Protein AF-A0AAD4H4W8-F1 (afdb_monomer_lite)

Organism: NCBI:txid604196

Structure (mmCIF, N/CA/C/O backbone):
data_AF-A0AAD4H4W8-F1
#
_entry.id   AF-A0AAD4H4W8-F1
#
loop_
_atom_site.group_PDB
_atom_site.id
_atom_site.type_symbol
_atom_site.label_atom_id
_atom_site.label_alt_id
_atom_site.label_comp_id
_atom_site.label_asym_id
_atom_site.label_entity_id
_atom_site.label_seq_id
_atom_site.pdbx_PDB_ins_code
_atom_site.Cartn_x
_atom_site.Cartn_y
_atom_site.Cartn_z
_atom_site.occupancy
_atom_site.B_iso_or_equiv
_atom_site.auth_seq_id
_atom_site.auth_comp_id
_atom_site.auth_asym_id
_atom_site.auth_atom_id
_atom_site.pdbx_PDB_model_num
ATOM 1 N N . MET A 1 1 ? -6.925 -16.306 -17.488 1.00 41.69 1 MET A N 1
ATOM 2 C CA . MET A 1 1 ? -7.330 -14.952 -17.048 1.00 41.69 1 MET A CA 1
ATOM 3 C C . MET A 1 1 ? -8.555 -15.093 -16.158 1.00 41.69 1 MET A C 1
ATOM 5 O O . MET A 1 1 ? -9.610 -15.470 -16.651 1.00 41.69 1 MET A O 1
ATOM 9 N N . LEU A 1 2 ? -8.398 -14.918 -14.846 1.00 36.34 2 LEU A N 1
ATOM 10 C CA . LEU A 1 2 ? -9.481 -15.087 -13.873 1.00 36.34 2 LEU A CA 1
ATOM 11 C C . LEU A 1 2 ? -10.370 -13.834 -13.877 1.00 36.34 2 LEU A C 1
ATOM 13 O O . LEU A 1 2 ? -9.978 -12.800 -13.355 1.00 36.34 2 LEU A O 1
ATOM 17 N N . ARG A 1 3 ? -11.586 -13.937 -14.425 1.00 45.97 3 ARG A N 1
ATOM 18 C CA . ARG A 1 3 ? -12.666 -12.925 -14.340 1.00 45.97 3 ARG A CA 1
ATOM 19 C C . ARG A 1 3 ? -13.272 -12.784 -12.922 1.00 45.97 3 ARG A C 1
ATOM 21 O O . ARG A 1 3 ? -14.378 -12.281 -12.778 1.00 45.97 3 ARG A O 1
ATOM 28 N N . GLY A 1 4 ? -12.584 -13.268 -11.885 1.00 50.31 4 GLY A N 1
ATOM 29 C CA . GLY A 1 4 ? -13.100 -13.395 -10.514 1.00 50.31 4 GLY A CA 1
ATOM 30 C C . GLY A 1 4 ? -12.689 -12.280 -9.546 1.00 50.31 4 GLY A C 1
ATOM 31 O O . GLY A 1 4 ? -13.083 -12.327 -8.382 1.00 50.31 4 GLY A O 1
ATOM 32 N N . GLY A 1 5 ? -11.906 -11.293 -9.997 1.00 52.88 5 GLY A N 1
ATOM 33 C CA . GLY A 1 5 ? -11.429 -10.197 -9.146 1.00 52.88 5 GLY A CA 1
ATOM 34 C C . GLY A 1 5 ? -12.571 -9.377 -8.542 1.00 52.88 5 GLY A C 1
ATOM 35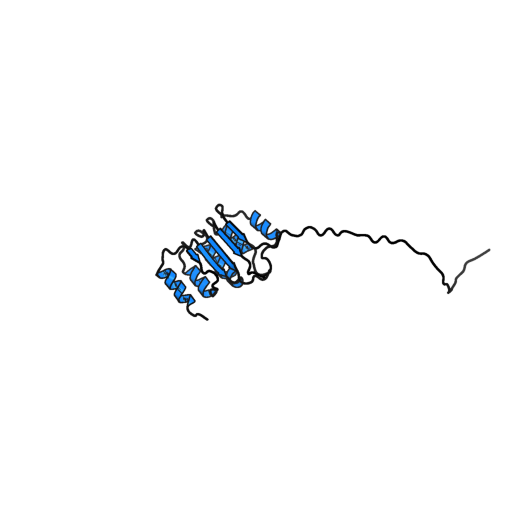 O O . GLY A 1 5 ? -12.605 -9.176 -7.330 1.00 52.88 5 GLY A O 1
ATOM 36 N N . SER A 1 6 ? -13.580 -9.016 -9.345 1.00 57.28 6 SER A N 1
ATOM 37 C CA . SER A 1 6 ? -14.675 -8.158 -8.872 1.00 57.28 6 SER A CA 1
ATOM 38 C C . SER A 1 6 ? -15.559 -8.812 -7.805 1.00 57.28 6 SER A C 1
ATOM 40 O O . SER A 1 6 ? -16.108 -8.113 -6.962 1.00 57.28 6 SER A O 1
ATOM 42 N N . THR A 1 7 ? -15.715 -10.141 -7.816 1.00 68.81 7 THR A N 1
ATOM 43 C CA . THR A 1 7 ? -16.522 -10.848 -6.808 1.00 68.81 7 THR A CA 1
ATOM 44 C C . THR A 1 7 ? -15.806 -10.963 -5.470 1.00 68.81 7 THR A C 1
ATOM 46 O O . THR A 1 7 ? -16.461 -10.886 -4.435 1.00 68.81 7 THR A O 1
ATOM 49 N N . LEU A 1 8 ? -14.476 -11.102 -5.475 1.00 75.12 8 LEU A N 1
ATOM 50 C CA . LEU A 1 8 ? -13.686 -11.235 -4.249 1.00 75.12 8 LEU A CA 1
ATOM 51 C C . LEU A 1 8 ? -13.770 -9.958 -3.403 1.00 75.12 8 LEU A C 1
ATOM 53 O O . LEU A 1 8 ? -14.030 -10.024 -2.208 1.00 75.12 8 LEU A O 1
ATOM 57 N N . VAL A 1 9 ? -13.605 -8.798 -4.040 1.00 70.75 9 VAL A N 1
ATOM 58 C CA . VAL A 1 9 ? -13.647 -7.481 -3.387 1.00 70.75 9 VAL A CA 1
ATOM 59 C C . VAL A 1 9 ? -14.977 -7.259 -2.673 1.00 70.75 9 VAL A C 1
ATOM 61 O O . VAL A 1 9 ? -15.001 -6.973 -1.478 1.00 70.75 9 VAL A O 1
ATOM 64 N N . THR A 1 10 ? -16.085 -7.444 -3.394 1.00 70.88 10 THR A N 1
ATOM 65 C CA . THR A 1 10 ? -17.431 -7.249 -2.847 1.00 70.88 10 THR A CA 1
ATOM 66 C C . THR A 1 10 ? -17.756 -8.271 -1.758 1.00 70.88 10 THR A C 1
ATOM 68 O O . THR A 1 10 ? -18.426 -7.944 -0.782 1.00 70.88 10 THR A O 1
ATOM 71 N N . GLN A 1 11 ? -17.276 -9.510 -1.884 1.00 80.50 11 GLN A N 1
ATOM 72 C CA . GLN A 1 11 ? -17.470 -10.524 -0.847 1.00 80.50 11 GLN A CA 1
ATOM 73 C C . GLN A 1 11 ? -16.662 -10.225 0.413 1.00 80.50 11 GLN A C 1
ATOM 75 O O . GLN A 1 11 ? -17.182 -10.422 1.509 1.00 80.50 11 GLN A O 1
ATOM 80 N N . LEU A 1 12 ? -15.429 -9.732 0.279 1.00 80.44 12 LEU A N 1
ATOM 81 C CA . LEU A 1 12 ? -14.607 -9.352 1.425 1.00 80.44 12 LEU A CA 1
ATOM 82 C C . LEU A 1 12 ? -15.244 -8.195 2.196 1.00 80.44 12 LEU A C 1
ATOM 84 O O . LEU A 1 12 ? -15.375 -8.283 3.414 1.00 80.44 12 LEU A O 1
ATOM 88 N N . SER A 1 13 ? -15.723 -7.165 1.493 1.00 74.19 13 SER A N 1
ATOM 89 C CA . SER A 1 13 ? -16.409 -6.042 2.134 1.00 74.19 13 SER A CA 1
ATOM 90 C C . SER A 1 13 ? -17.791 -6.405 2.684 1.00 74.19 13 SER A C 1
ATOM 92 O O . SER A 1 13 ? -18.216 -5.854 3.686 1.00 74.19 13 SER A O 1
ATOM 94 N N . THR A 1 14 ? -18.517 -7.351 2.094 1.00 80.75 14 THR A N 1
ATOM 95 C CA . THR A 1 14 ? -19.850 -7.705 2.620 1.00 80.75 14 THR A CA 1
ATOM 96 C C . THR A 1 14 ? -19.763 -8.657 3.811 1.00 80.75 14 THR A C 1
ATOM 98 O O . THR A 1 14 ? -20.497 -8.502 4.784 1.00 80.75 14 THR A O 1
ATOM 101 N N . ASN A 1 15 ? -18.873 -9.649 3.745 1.00 86.19 15 ASN A N 1
ATOM 102 C CA . ASN A 1 15 ? -18.850 -10.748 4.712 1.00 86.19 15 ASN A CA 1
ATOM 103 C C . ASN A 1 15 ? -17.884 -10.517 5.879 1.00 86.19 15 ASN A C 1
ATOM 105 O O . ASN A 1 15 ? -18.029 -11.167 6.912 1.00 86.19 15 ASN A O 1
ATOM 109 N N . TYR A 1 16 ? -16.907 -9.616 5.731 1.00 85.50 16 TYR A N 1
ATOM 110 C CA . TYR A 1 16 ? -15.869 -9.382 6.737 1.00 85.50 16 TYR A CA 1
ATOM 111 C C . TYR A 1 16 ? -15.727 -7.883 7.048 1.00 85.50 16 TYR A C 1
ATOM 113 O O . TYR A 1 16 ? -14.711 -7.274 6.709 1.00 85.50 16 TYR A O 1
ATOM 121 N N . PRO A 1 17 ? -16.733 -7.266 7.700 1.00 82.25 17 PRO A N 1
ATOM 122 C CA . PRO A 1 17 ? -16.736 -5.831 7.982 1.00 82.25 17 PRO A CA 1
ATOM 123 C C . PRO A 1 17 ? -15.610 -5.364 8.909 1.00 82.25 17 PRO A C 1
ATOM 125 O O . PRO A 1 17 ? -15.166 -4.222 8.821 1.00 82.25 17 PRO A O 1
ATOM 128 N N . ASP A 1 18 ? -15.108 -6.264 9.750 1.00 85.88 18 ASP A N 1
ATOM 129 C CA . ASP A 1 18 ? -14.030 -5.987 10.700 1.00 85.88 18 ASP A CA 1
ATOM 130 C C . ASP A 1 18 ? -12.635 -6.279 10.121 1.00 85.88 18 ASP A C 1
ATOM 132 O O . ASP A 1 18 ? -11.639 -6.298 10.848 1.00 85.88 18 ASP A O 1
ATOM 136 N N . LEU A 1 19 ? -12.531 -6.541 8.813 1.00 87.62 19 LEU A N 1
ATOM 137 C CA . LEU A 1 19 ? -11.259 -6.839 8.166 1.00 87.62 19 LEU A CA 1
ATOM 138 C C . LEU A 1 19 ? -10.388 -5.578 8.087 1.00 87.62 19 LEU A C 1
ATOM 140 O O . LEU A 1 19 ? -10.612 -4.686 7.271 1.00 87.62 19 LEU A O 1
ATOM 144 N N . THR A 1 20 ? -9.358 -5.523 8.929 1.00 91.94 20 THR A N 1
ATOM 145 C CA . THR A 1 20 ? -8.439 -4.377 9.029 1.00 91.94 20 THR A CA 1
ATOM 146 C C . THR A 1 20 ? -7.095 -4.604 8.350 1.00 91.94 20 THR A C 1
ATOM 148 O O . THR A 1 20 ? -6.352 -3.648 8.153 1.00 91.94 20 THR A O 1
ATOM 151 N N . THR A 1 21 ? -6.741 -5.842 8.011 1.00 93.44 21 THR A N 1
ATOM 152 C CA . THR A 1 21 ? -5.446 -6.172 7.403 1.00 93.44 21 THR A CA 1
ATOM 153 C C . THR A 1 21 ? -5.641 -7.139 6.256 1.00 93.44 21 THR A C 1
ATOM 155 O O . THR A 1 21 ? -6.333 -8.144 6.406 1.00 93.44 21 THR A O 1
ATOM 158 N N . ILE A 1 22 ? -5.030 -6.834 5.112 1.00 92.19 22 ILE A N 1
ATOM 159 C CA . ILE A 1 22 ? -5.140 -7.642 3.901 1.00 92.19 22 ILE A CA 1
ATOM 160 C C . ILE A 1 22 ? -3.754 -7.836 3.299 1.00 92.19 22 ILE A C 1
ATOM 162 O O . ILE A 1 22 ? -3.016 -6.876 3.074 1.00 92.19 22 ILE A O 1
ATOM 166 N N . ASP A 1 23 ? -3.419 -9.096 3.036 1.00 92.56 23 ASP A N 1
ATOM 167 C CA . ASP A 1 23 ? -2.198 -9.490 2.347 1.00 92.56 23 ASP A CA 1
ATOM 168 C C . ASP A 1 23 ? -2.552 -10.283 1.093 1.00 92.56 23 ASP A C 1
ATOM 170 O O . ASP A 1 23 ? -3.060 -11.403 1.154 1.00 92.56 23 ASP A O 1
ATOM 174 N N . PHE A 1 24 ? -2.288 -9.680 -0.059 1.00 89.56 24 PHE A N 1
ATOM 175 C CA . PHE A 1 24 ? -2.443 -10.317 -1.357 1.00 89.56 24 PHE A CA 1
ATOM 176 C C . PHE A 1 24 ? -1.200 -11.111 -1.777 1.00 89.56 24 PHE A C 1
ATOM 178 O O . PHE A 1 24 ? -1.220 -11.770 -2.819 1.00 89.56 24 PHE A O 1
ATOM 185 N N . GLY A 1 25 ? -0.126 -11.085 -0.983 1.00 87.31 25 GLY A N 1
ATOM 186 C CA . GLY A 1 25 ? 1.127 -11.773 -1.265 1.00 87.31 25 GLY A CA 1
ATOM 187 C C . GLY A 1 25 ? 1.708 -11.370 -2.620 1.00 87.31 25 GLY A C 1
ATOM 188 O O . GLY A 1 25 ? 1.786 -10.192 -2.963 1.00 87.31 25 GLY A O 1
ATOM 189 N N . GLU A 1 26 ? 2.088 -12.372 -3.412 1.00 83.06 26 GLU A N 1
ATOM 190 C CA . GLU A 1 26 ? 2.697 -12.191 -4.738 1.00 83.06 26 GLU A CA 1
ATOM 191 C C . GLU A 1 26 ? 1.674 -12.119 -5.887 1.00 83.06 26 GLU A C 1
ATOM 193 O O . GLU A 1 26 ? 2.057 -12.122 -7.065 1.00 83.06 26 GLU A O 1
ATOM 198 N N . ASN A 1 27 ? 0.374 -12.060 -5.567 1.00 85.19 27 ASN A N 1
ATOM 199 C CA . ASN A 1 27 ? -0.690 -12.035 -6.565 1.00 85.19 27 ASN A CA 1
ATOM 200 C C . ASN A 1 27 ? -0.785 -10.660 -7.229 1.00 85.19 27 ASN A C 1
ATOM 202 O O . ASN A 1 27 ? -0.960 -9.641 -6.562 1.00 85.19 27 ASN A O 1
ATOM 206 N N . LEU A 1 28 ? -0.721 -10.644 -8.562 1.00 84.81 28 LEU A N 1
ATOM 207 C CA . LEU A 1 28 ? -0.978 -9.441 -9.342 1.00 84.81 28 LEU A CA 1
ATOM 208 C C . LEU A 1 28 ? -2.487 -9.263 -9.529 1.00 84.81 28 LEU A C 1
ATOM 210 O O . LEU A 1 28 ? -3.140 -10.077 -10.185 1.00 84.81 28 LEU A O 1
ATOM 214 N N . ILE A 1 29 ? -3.017 -8.179 -8.975 1.00 86.19 29 ILE A N 1
ATOM 215 C CA . ILE A 1 29 ? -4.413 -7.774 -9.139 1.00 86.19 29 ILE A CA 1
ATOM 216 C C . ILE A 1 29 ? -4.485 -6.773 -10.291 1.00 86.19 29 ILE A C 1
ATOM 218 O O . ILE A 1 29 ? -3.609 -5.918 -10.434 1.00 86.19 29 ILE A O 1
ATOM 222 N N . ALA A 1 30 ? -5.514 -6.888 -11.131 1.00 89.44 30 ALA A N 1
ATOM 223 C CA . ALA A 1 30 ? -5.762 -5.912 -12.185 1.00 89.44 30 ALA A CA 1
ATOM 224 C C . ALA A 1 30 ? -6.013 -4.520 -11.581 1.00 89.44 30 ALA A C 1
ATOM 226 O O . ALA A 1 30 ? -6.642 -4.408 -10.529 1.00 89.44 30 ALA A O 1
ATOM 227 N N . GLU A 1 31 ? -5.550 -3.463 -12.253 1.00 90.75 31 GLU A N 1
ATOM 228 C CA . GLU A 1 31 ? -5.654 -2.085 -11.752 1.00 90.75 31 GLU A CA 1
ATOM 229 C C . GLU A 1 31 ? -7.083 -1.711 -11.353 1.00 90.75 31 GLU A C 1
ATOM 231 O O . GLU A 1 31 ? -7.301 -1.207 -10.256 1.00 90.75 31 GLU A O 1
ATOM 236 N N . ASP A 1 32 ? -8.065 -1.999 -12.212 1.00 90.06 32 ASP A N 1
ATOM 237 C CA . ASP A 1 32 ? -9.463 -1.652 -11.950 1.00 90.06 32 ASP A CA 1
ATOM 238 C C . ASP A 1 32 ? -10.035 -2.403 -10.745 1.00 90.06 32 ASP A C 1
ATOM 240 O O . ASP A 1 32 ? -10.780 -1.819 -9.960 1.00 90.06 32 ASP A O 1
ATOM 244 N N . ASP A 1 33 ? -9.667 -3.672 -10.558 1.00 86.94 33 ASP A N 1
ATOM 245 C CA . ASP A 1 33 ? -10.100 -4.451 -9.398 1.00 86.94 33 ASP A CA 1
ATOM 246 C C . ASP A 1 33 ? -9.451 -3.919 -8.115 1.00 86.94 33 ASP A C 1
ATOM 248 O O . ASP A 1 33 ? -10.126 -3.791 -7.097 1.00 86.94 33 ASP A O 1
ATOM 252 N N . MET A 1 34 ? -8.170 -3.540 -8.164 1.00 87.31 34 MET A N 1
ATOM 253 C CA . MET A 1 34 ? -7.443 -2.941 -7.039 1.00 87.31 34 MET A CA 1
ATOM 254 C C . MET A 1 34 ? -7.988 -1.553 -6.682 1.00 87.31 34 MET A C 1
ATOM 256 O O . MET A 1 34 ? -8.183 -1.234 -5.510 1.00 87.31 34 MET A O 1
ATOM 260 N N . PHE A 1 35 ? -8.272 -0.731 -7.689 1.00 88.94 35 PHE A N 1
ATOM 261 C CA . PHE A 1 35 ? -8.862 0.587 -7.508 1.00 88.94 35 PHE A CA 1
ATOM 262 C C . PHE A 1 35 ? -10.257 0.477 -6.894 1.00 88.94 35 PHE A C 1
ATOM 264 O O . PHE A 1 35 ? -10.533 1.120 -5.882 1.00 88.94 35 PHE A O 1
ATOM 271 N N . ARG A 1 36 ? -11.120 -0.380 -7.456 1.00 87.31 36 ARG A N 1
ATOM 272 C CA . ARG A 1 36 ? -12.447 -0.653 -6.887 1.00 87.31 36 ARG A CA 1
ATOM 273 C C . ARG A 1 36 ? -12.333 -1.197 -5.477 1.00 87.31 36 ARG A C 1
ATOM 275 O O . ARG A 1 36 ? -13.037 -0.719 -4.606 1.00 87.31 36 ARG A O 1
ATOM 282 N N . PHE A 1 37 ? -11.391 -2.099 -5.225 1.00 85.81 37 PHE A N 1
ATOM 283 C CA . PHE A 1 37 ? -11.115 -2.604 -3.889 1.00 85.81 37 PHE A CA 1
ATOM 284 C C . PHE A 1 37 ? -10.800 -1.496 -2.894 1.00 85.81 37 PHE A C 1
ATOM 286 O O . PHE A 1 37 ? -11.433 -1.453 -1.853 1.00 85.81 37 PHE A O 1
ATOM 293 N N . ILE A 1 38 ? -9.911 -0.559 -3.212 1.00 88.19 38 ILE A N 1
ATOM 294 C CA . ILE A 1 38 ? -9.581 0.563 -2.317 1.00 88.19 38 ILE A CA 1
ATOM 295 C C . ILE A 1 38 ? -10.770 1.515 -2.126 1.00 88.19 38 ILE A C 1
ATOM 297 O O . ILE A 1 38 ? -10.969 2.057 -1.039 1.00 88.19 38 ILE A O 1
ATOM 301 N N . VAL A 1 39 ? -11.565 1.729 -3.176 1.00 87.50 39 VAL A N 1
ATOM 302 C CA . VAL A 1 39 ? -12.773 2.566 -3.121 1.00 87.50 39 VAL A CA 1
ATOM 303 C C . VAL A 1 39 ? -13.892 1.897 -2.318 1.00 87.50 39 VAL A C 1
ATOM 305 O O . VAL A 1 39 ? -14.630 2.578 -1.606 1.00 87.50 39 VAL A O 1
ATOM 308 N N . ASP A 1 40 ? -14.020 0.583 -2.403 1.00 83.19 40 ASP A N 1
ATOM 309 C CA . ASP A 1 40 ? -15.064 -0.177 -1.722 1.00 83.19 40 ASP A CA 1
ATOM 310 C C . ASP A 1 40 ? -14.624 -0.594 -0.314 1.00 83.19 40 ASP A C 1
ATOM 312 O O . ASP A 1 40 ? -15.465 -0.935 0.519 1.00 83.19 40 ASP A O 1
ATOM 316 N N . LEU A 1 41 ? -13.321 -0.535 -0.017 1.00 73.25 41 LEU A N 1
ATOM 317 C CA . LEU A 1 41 ? -12.807 -0.892 1.291 1.00 73.25 41 LEU A CA 1
ATOM 318 C C . LEU A 1 41 ? -13.206 0.083 2.390 1.00 73.25 41 LEU A C 1
ATOM 320 O O . LEU A 1 41 ? -13.422 1.290 2.202 1.00 73.25 41 LEU A O 1
ATOM 324 N N . PHE A 1 42 ? -13.212 -0.489 3.588 1.00 67.25 42 PHE A N 1
ATOM 325 C CA . PHE A 1 42 ? -13.463 0.192 4.837 1.00 67.25 42 PHE A CA 1
ATOM 326 C C . PHE A 1 42 ? -12.440 1.294 5.095 1.00 67.25 42 PHE A C 1
ATOM 328 O O . PHE A 1 42 ? -11.235 1.110 4.930 1.00 67.25 42 PHE A O 1
ATOM 335 N N . LYS A 1 43 ? -12.936 2.424 5.608 1.00 71.25 43 LYS A N 1
ATOM 336 C CA . LYS A 1 43 ? -12.147 3.574 6.092 1.00 71.25 43 LYS A CA 1
ATOM 337 C C . LYS A 1 43 ? -11.180 3.227 7.241 1.00 71.25 43 LYS A C 1
ATOM 339 O O . LYS A 1 43 ? -10.546 4.116 7.788 1.00 71.25 43 LYS A O 1
ATOM 344 N N . SER A 1 44 ? -11.136 1.964 7.655 1.00 80.25 44 SER A N 1
ATOM 345 C CA . SER A 1 44 ? -10.405 1.440 8.805 1.00 80.25 44 SER A CA 1
ATOM 346 C C . SER A 1 44 ? -9.303 0.454 8.415 1.00 80.25 44 SER A C 1
ATOM 348 O O . SER A 1 44 ? -8.835 -0.291 9.275 1.00 80.25 44 SER A O 1
ATOM 350 N N . LEU A 1 45 ? -8.883 0.409 7.145 1.00 91.56 45 LEU A N 1
ATOM 351 C CA . LEU A 1 45 ? -7.765 -0.441 6.737 1.00 91.56 45 LEU A CA 1
ATOM 352 C C . LEU A 1 45 ? -6.487 -0.012 7.471 1.00 91.56 45 LEU A C 1
ATOM 354 O O . LEU A 1 45 ? -6.030 1.125 7.353 1.00 91.56 45 LEU A O 1
ATOM 358 N N . GLN A 1 46 ? -5.913 -0.944 8.219 1.00 94.94 46 GLN A N 1
ATOM 359 C CA . GLN A 1 46 ? -4.703 -0.763 9.013 1.00 94.94 46 GLN A CA 1
ATOM 360 C C . GLN A 1 46 ? -3.481 -1.403 8.362 1.00 94.94 46 GLN A C 1
ATOM 362 O O . GLN A 1 46 ? -2.369 -0.923 8.564 1.00 94.94 46 GLN A O 1
ATOM 367 N N . GLY A 1 47 ? -3.664 -2.471 7.588 1.00 95.19 47 GLY A N 1
ATOM 368 C CA . GLY A 1 47 ? -2.566 -3.183 6.951 1.00 95.19 47 GLY A CA 1
ATOM 369 C C . GLY A 1 47 ? -2.877 -3.550 5.510 1.00 95.19 47 GLY A C 1
ATOM 370 O O . GLY A 1 47 ? -3.890 -4.191 5.241 1.00 95.19 47 GLY A O 1
ATOM 371 N N . LEU A 1 48 ? -1.990 -3.181 4.590 1.00 93.94 48 LEU A N 1
ATOM 372 C CA . LEU A 1 48 ? -2.082 -3.578 3.191 1.00 93.94 48 LEU A CA 1
ATOM 373 C C . LEU A 1 48 ? -0.736 -4.082 2.687 1.00 93.94 48 LEU A C 1
ATOM 375 O O . LEU A 1 48 ? 0.252 -3.350 2.689 1.00 93.94 48 LEU A O 1
ATOM 379 N N . SER A 1 49 ? -0.715 -5.326 2.228 1.00 93.56 49 SER A N 1
ATOM 380 C CA . SER A 1 49 ? 0.411 -5.926 1.523 1.00 93.56 49 SER A CA 1
ATOM 381 C C . SER A 1 49 ? -0.065 -6.377 0.154 1.00 93.56 49 SER A C 1
ATOM 383 O O . SER A 1 49 ? -1.022 -7.143 0.040 1.00 93.56 49 SER A O 1
ATOM 385 N N . MET A 1 50 ? 0.554 -5.855 -0.900 1.00 90.75 50 MET A N 1
ATOM 386 C CA . MET A 1 50 ? 0.173 -6.204 -2.261 1.00 90.75 50 MET A CA 1
ATOM 387 C C . MET A 1 50 ? 1.312 -6.066 -3.248 1.00 90.75 50 MET A C 1
ATOM 389 O O . MET A 1 50 ? 2.251 -5.286 -3.058 1.00 90.75 50 MET A O 1
ATOM 393 N N . ARG A 1 51 ? 1.156 -6.792 -4.353 1.00 88.56 51 ARG A N 1
ATOM 394 C CA . ARG A 1 51 ? 1.958 -6.594 -5.542 1.00 88.56 51 ARG A CA 1
ATOM 395 C C . ARG A 1 51 ? 1.326 -5.528 -6.430 1.00 88.56 51 ARG A C 1
ATOM 397 O O . ARG A 1 51 ? 0.157 -5.657 -6.790 1.00 88.56 51 ARG A O 1
ATOM 404 N N . ILE A 1 52 ? 2.086 -4.502 -6.799 1.00 86.69 52 ILE A N 1
ATOM 405 C CA . ILE A 1 52 ? 1.601 -3.397 -7.633 1.00 86.69 52 ILE A CA 1
ATOM 406 C C . ILE A 1 52 ? 2.546 -3.130 -8.806 1.00 86.69 52 ILE A C 1
ATOM 408 O O . ILE A 1 52 ? 3.766 -3.248 -8.693 1.00 86.69 52 ILE A O 1
ATOM 412 N N . THR A 1 53 ? 1.959 -2.839 -9.963 1.00 86.50 53 THR A N 1
ATOM 413 C CA . THR A 1 53 ? 2.688 -2.380 -11.147 1.00 86.50 53 THR A CA 1
ATOM 414 C C . THR A 1 53 ? 2.876 -0.866 -11.047 1.00 86.50 53 THR A C 1
ATOM 416 O O . THR A 1 53 ? 1.912 -0.182 -10.692 1.00 86.50 53 THR A O 1
ATOM 419 N N . PRO A 1 54 ? 4.040 -0.311 -11.429 1.00 81.38 54 PRO A N 1
ATOM 420 C CA . PRO A 1 54 ? 4.293 1.118 -11.252 1.00 81.38 54 PRO A CA 1
ATOM 421 C C . PRO A 1 54 ? 3.296 2.009 -11.998 1.00 81.38 54 PRO A C 1
ATOM 423 O O . PRO A 1 54 ? 2.913 3.061 -11.495 1.00 81.38 54 PRO A O 1
ATOM 426 N N . ALA A 1 55 ? 2.802 1.555 -13.155 1.00 84.00 55 ALA A N 1
ATOM 427 C CA . ALA A 1 55 ? 1.768 2.247 -13.925 1.00 84.00 55 ALA A CA 1
ATOM 428 C C . ALA A 1 55 ? 0.452 2.456 -13.150 1.00 84.00 55 ALA A C 1
ATOM 430 O O . ALA A 1 55 ? -0.308 3.359 -13.479 1.00 84.00 55 ALA A O 1
ATOM 431 N N . TYR A 1 56 ? 0.175 1.643 -12.127 1.00 88.62 56 TYR A N 1
ATOM 432 C CA . TYR A 1 56 ? -1.060 1.731 -11.343 1.00 88.62 56 TYR A CA 1
ATOM 433 C C . TYR A 1 56 ? -0.939 2.747 -10.203 1.00 88.62 56 TYR A C 1
ATOM 435 O O . TYR A 1 56 ? -1.954 3.215 -9.689 1.00 88.62 56 TYR A O 1
ATOM 443 N N . LEU A 1 57 ? 0.286 3.105 -9.794 1.00 87.31 57 LEU A N 1
ATOM 444 C CA . LEU A 1 57 ? 0.518 3.967 -8.634 1.00 87.31 57 LEU A CA 1
ATOM 445 C C . LEU A 1 57 ? -0.118 5.348 -8.796 1.00 87.31 57 LEU A C 1
ATOM 447 O O . LEU A 1 57 ? -0.715 5.828 -7.838 1.00 87.31 57 LEU A O 1
ATOM 451 N N . ASP A 1 58 ? -0.082 5.943 -9.992 1.00 87.88 58 ASP A N 1
ATOM 452 C CA . ASP A 1 58 ? -0.663 7.271 -10.247 1.00 87.88 58 ASP A CA 1
ATOM 453 C C . ASP A 1 58 ? -2.162 7.344 -9.901 1.00 87.88 58 ASP A C 1
ATOM 455 O O . ASP A 1 58 ? -2.654 8.384 -9.461 1.00 87.88 58 ASP A O 1
ATOM 459 N N . ARG A 1 59 ? -2.901 6.241 -10.067 1.00 89.94 59 ARG A N 1
ATOM 460 C CA . ARG A 1 59 ? -4.349 6.184 -9.811 1.00 89.94 59 ARG A CA 1
ATOM 461 C C . ARG A 1 59 ? -4.682 5.569 -8.453 1.00 89.94 59 ARG A C 1
ATOM 463 O O . ARG A 1 59 ? -5.543 6.065 -7.718 1.00 89.94 59 ARG A O 1
ATOM 470 N N . VAL A 1 60 ? -4.021 4.465 -8.127 1.00 91.12 60 VAL A N 1
ATOM 471 C CA . VAL A 1 60 ? -4.305 3.636 -6.951 1.00 91.12 60 VAL A CA 1
ATOM 472 C C . VAL A 1 60 ? -3.792 4.306 -5.679 1.00 91.12 60 VAL A C 1
ATOM 474 O O . VAL A 1 60 ? -4.518 4.360 -4.683 1.00 91.12 60 VAL A O 1
ATOM 477 N N . LEU A 1 61 ? -2.571 4.850 -5.701 1.00 91.25 61 LEU A N 1
ATOM 478 C CA . LEU A 1 61 ? -1.916 5.352 -4.496 1.00 91.25 61 LEU A CA 1
ATOM 479 C C . LEU A 1 61 ? -2.612 6.591 -3.909 1.00 91.25 61 LEU A 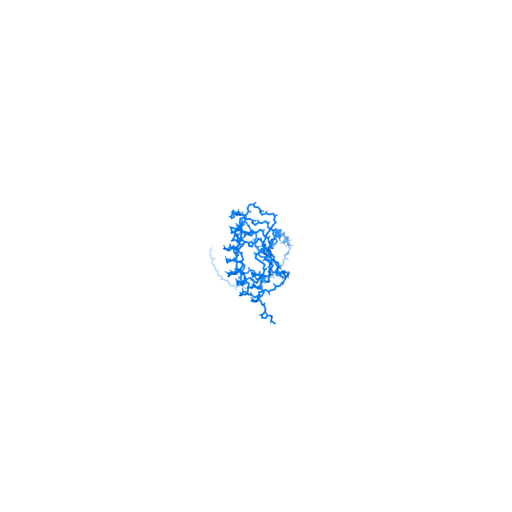C 1
ATOM 481 O O . LEU A 1 61 ? -2.927 6.544 -2.721 1.00 91.25 61 LEU A O 1
ATOM 485 N N . PRO A 1 62 ? -2.945 7.655 -4.671 1.00 92.38 62 PRO A N 1
ATOM 486 C CA . PRO A 1 62 ? -3.632 8.815 -4.096 1.00 92.38 62 PRO A CA 1
ATOM 487 C C . PRO A 1 62 ? -4.965 8.441 -3.444 1.00 92.38 62 PRO A C 1
ATOM 489 O O . PRO A 1 62 ? -5.306 8.930 -2.368 1.00 92.38 62 PRO A O 1
ATOM 492 N N . THR A 1 63 ? -5.696 7.514 -4.066 1.00 93.00 63 THR A N 1
ATOM 493 C CA . THR A 1 63 ? -6.978 7.018 -3.554 1.00 93.00 63 THR A CA 1
ATOM 494 C C . THR A 1 63 ? -6.789 6.230 -2.257 1.00 93.00 63 THR A C 1
ATOM 496 O O . THR A 1 63 ? -7.536 6.439 -1.300 1.00 93.00 63 THR A O 1
ATOM 499 N N . LEU A 1 64 ? -5.765 5.372 -2.190 1.00 92.69 64 LEU A N 1
ATOM 500 C CA . LEU A 1 64 ? -5.408 4.628 -0.979 1.00 92.69 64 LEU A CA 1
ATOM 501 C C . LEU A 1 64 ? -5.037 5.568 0.168 1.00 92.69 64 LEU A C 1
ATOM 503 O O . LEU A 1 64 ? -5.551 5.421 1.274 1.00 92.69 64 LEU A O 1
ATOM 507 N N . LEU A 1 65 ? -4.166 6.539 -0.100 1.00 92.12 65 LEU A N 1
ATOM 508 C CA . LEU A 1 65 ? -3.684 7.485 0.902 1.00 92.12 65 LEU A CA 1
ATOM 509 C C . LEU A 1 65 ? -4.806 8.374 1.427 1.00 92.12 65 LEU A C 1
ATOM 511 O O . LEU A 1 65 ? -4.928 8.559 2.633 1.00 92.12 65 LEU A O 1
ATOM 515 N N . HIS A 1 66 ? -5.677 8.857 0.544 1.00 92.50 66 HIS A N 1
ATOM 516 C CA . HIS A 1 66 ? -6.813 9.672 0.951 1.00 92.50 66 HIS A CA 1
ATOM 517 C C . HIS A 1 66 ? -7.795 8.908 1.850 1.00 92.50 66 HIS A C 1
ATOM 519 O O . HIS A 1 66 ? -8.339 9.476 2.796 1.00 92.50 66 HIS A O 1
ATOM 525 N N . ARG A 1 67 ? -8.041 7.623 1.562 1.00 90.94 67 ARG A N 1
ATOM 526 C CA . ARG A 1 67 ? -9.075 6.843 2.258 1.00 90.94 67 ARG A CA 1
ATOM 527 C C . ARG A 1 67 ? -8.585 6.115 3.498 1.00 90.94 67 ARG A C 1
ATOM 529 O O . ARG A 1 67 ? -9.324 6.050 4.476 1.00 90.94 67 ARG A O 1
ATOM 536 N N . SER A 1 68 ? -7.378 5.570 3.436 1.00 92.75 68 SER A N 1
ATOM 537 C CA . SER A 1 68 ? -6.829 4.679 4.460 1.00 92.75 68 SER A CA 1
ATOM 538 C C . SER A 1 68 ? -5.543 5.216 5.082 1.00 92.75 68 SER A C 1
ATOM 540 O O . SER A 1 68 ? -5.100 4.677 6.089 1.00 92.75 68 SER A O 1
ATOM 542 N N . GLY A 1 69 ? -4.946 6.284 4.539 1.00 92.44 69 GLY A N 1
ATOM 543 C CA . GLY A 1 69 ? -3.737 6.903 5.096 1.00 92.44 69 GLY A CA 1
ATOM 544 C C . GLY A 1 69 ? -3.831 7.174 6.603 1.00 92.44 69 GLY A C 1
ATOM 545 O O . GLY A 1 69 ? -2.972 6.697 7.345 1.00 92.44 69 GLY A O 1
ATOM 546 N N . PRO A 1 70 ? -4.912 7.806 7.105 1.00 93.25 70 PRO A N 1
ATOM 547 C CA . PRO A 1 70 ? -5.070 8.086 8.533 1.00 93.25 70 PRO A CA 1
ATOM 548 C C . PRO A 1 70 ? -5.162 6.856 9.446 1.00 93.25 70 PRO A C 1
ATOM 550 O O . PRO A 1 70 ? -5.083 7.015 10.656 1.00 93.25 70 PRO A O 1
ATOM 553 N N . THR A 1 71 ? -5.365 5.647 8.919 1.00 94.25 71 THR A N 1
ATOM 554 C CA . THR A 1 71 ? -5.490 4.416 9.724 1.00 94.25 71 THR A CA 1
ATOM 555 C C . THR A 1 71 ? -4.406 3.387 9.429 1.00 94.25 71 THR A C 1
ATOM 557 O O . THR A 1 71 ? -4.272 2.417 10.175 1.00 94.25 71 THR A O 1
ATOM 560 N N . LEU A 1 72 ? -3.639 3.575 8.354 1.00 94.50 72 LEU A N 1
ATOM 561 C CA . LEU A 1 72 ? -2.614 2.641 7.910 1.00 94.50 72 LEU A CA 1
ATOM 562 C C . LEU A 1 72 ? -1.436 2.603 8.892 1.00 94.50 72 LEU A C 1
ATOM 564 O O . LEU A 1 72 ? -0.726 3.585 9.094 1.00 94.50 72 LEU A O 1
ATOM 568 N N . HIS A 1 73 ? -1.196 1.414 9.439 1.00 96.06 73 HIS A N 1
ATOM 569 C CA . HIS A 1 73 ? -0.039 1.059 10.259 1.00 96.06 73 HIS A CA 1
ATOM 570 C C . HIS A 1 73 ? 0.992 0.244 9.471 1.00 96.06 73 HIS A C 1
ATOM 572 O O . HIS A 1 73 ? 2.188 0.316 9.756 1.00 96.06 73 HIS A O 1
ATOM 578 N N . LEU A 1 74 ? 0.547 -0.536 8.483 1.00 96.12 74 LEU A N 1
ATOM 579 C CA . LEU A 1 74 ? 1.400 -1.375 7.651 1.00 96.12 74 LEU A CA 1
ATOM 580 C C . LEU A 1 74 ? 1.076 -1.155 6.177 1.00 96.12 74 LEU A C 1
ATOM 582 O O . LEU A 1 74 ? -0.052 -1.373 5.741 1.00 96.12 74 LEU A O 1
ATOM 586 N N . LEU A 1 75 ? 2.089 -0.784 5.400 1.00 94.44 75 LEU A N 1
ATOM 587 C CA . LEU A 1 75 ? 1.996 -0.704 3.949 1.00 94.44 75 LEU A CA 1
ATOM 588 C C . LEU A 1 75 ? 3.193 -1.407 3.313 1.00 94.44 75 LEU A C 1
ATOM 590 O O . LEU A 1 75 ? 4.343 -0.998 3.489 1.00 94.44 75 LEU A O 1
ATOM 594 N N . ARG A 1 76 ? 2.911 -2.465 2.555 1.00 92.69 76 ARG A N 1
ATOM 595 C CA . ARG A 1 76 ? 3.890 -3.211 1.771 1.00 92.69 76 ARG A CA 1
ATOM 596 C C . ARG A 1 76 ? 3.488 -3.200 0.303 1.00 92.69 76 ARG A C 1
ATOM 598 O O . ARG A 1 76 ? 2.509 -3.824 -0.092 1.00 92.69 76 ARG A O 1
ATOM 605 N N . LEU A 1 77 ? 4.277 -2.490 -0.490 1.00 89.19 77 LEU A N 1
ATOM 606 C CA . LEU A 1 77 ? 4.169 -2.424 -1.938 1.00 89.19 77 LEU A CA 1
ATOM 607 C C . LEU A 1 77 ? 5.331 -3.231 -2.524 1.00 89.19 77 LEU A C 1
ATOM 609 O O . LEU A 1 77 ? 6.481 -2.787 -2.551 1.00 89.19 77 LEU A O 1
ATOM 613 N N . CYS A 1 78 ? 5.034 -4.461 -2.931 1.00 83.25 78 CYS A N 1
ATOM 614 C CA . CYS A 1 78 ? 5.967 -5.301 -3.670 1.00 83.25 78 CYS A CA 1
ATOM 615 C C . CYS A 1 78 ? 5.807 -5.000 -5.154 1.00 83.25 78 CYS A C 1
ATOM 617 O O . CYS A 1 78 ? 4.707 -5.059 -5.693 1.00 83.25 78 CYS A O 1
ATOM 619 N N . GLU A 1 79 ? 6.886 -4.668 -5.836 1.00 71.56 79 GLU A N 1
ATOM 620 C CA . GLU A 1 79 ? 6.764 -4.042 -7.144 1.00 71.56 79 GLU A CA 1
ATOM 621 C C . GLU A 1 79 ? 7.223 -4.946 -8.283 1.00 71.56 79 GLU A C 1
ATOM 623 O O . GLU A 1 79 ? 8.186 -5.705 -8.151 1.00 71.56 79 GLU A O 1
ATOM 628 N N . MET A 1 80 ? 6.499 -4.881 -9.404 1.00 56.19 80 MET A N 1
ATOM 629 C CA . MET A 1 80 ? 6.822 -5.548 -10.669 1.00 56.19 80 MET A CA 1
ATOM 630 C C . MET A 1 80 ? 7.567 -4.583 -11.581 1.00 56.19 80 MET A C 1
ATOM 632 O O . MET A 1 80 ? 6.940 -3.809 -12.296 1.00 56.19 80 MET A O 1
ATOM 636 N N . GLY A 1 81 ? 8.893 -4.694 -11.615 1.00 52.03 81 GLY A N 1
ATOM 637 C CA . GLY A 1 81 ? 9.675 -4.127 -12.708 1.00 52.03 81 GLY A CA 1
ATOM 638 C C . GLY A 1 81 ? 9.605 -2.611 -12.848 1.00 52.03 81 GLY A C 1
ATOM 639 O O . GLY A 1 81 ? 9.134 -2.098 -13.860 1.00 52.03 81 GLY A O 1
ATOM 640 N N . PHE A 1 82 ? 10.149 -1.891 -11.874 1.00 52.53 82 PHE A N 1
ATOM 641 C CA . PHE A 1 82 ? 10.431 -0.479 -12.057 1.00 52.53 82 PHE A CA 1
ATOM 642 C C . PHE A 1 82 ? 11.518 -0.272 -13.116 1.00 52.53 82 PHE A C 1
ATOM 644 O O . PHE A 1 82 ?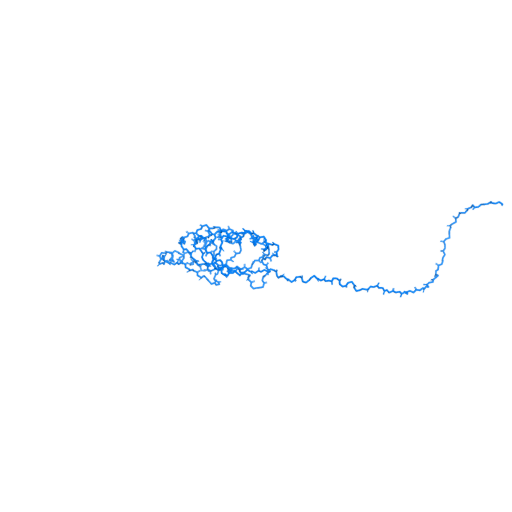 12.668 -0.670 -12.938 1.00 52.53 82 PHE A O 1
ATOM 651 N N . ASN A 1 83 ? 11.168 0.426 -14.193 1.00 54.72 83 ASN A N 1
ATOM 652 C CA . ASN A 1 83 ? 12.163 1.127 -14.990 1.00 54.72 83 ASN A CA 1
ATOM 653 C C . ASN A 1 83 ? 12.534 2.421 -14.247 1.00 54.72 83 ASN A C 1
ATOM 655 O O . ASN A 1 83 ? 11.641 3.145 -13.802 1.00 54.72 83 ASN A O 1
ATOM 659 N N . GLN A 1 84 ? 13.834 2.723 -14.145 1.00 50.22 84 GLN A N 1
ATOM 660 C CA . GLN A 1 84 ? 14.437 3.848 -13.397 1.00 50.22 84 GLN A CA 1
ATOM 661 C C . GLN A 1 84 ? 13.762 5.229 -13.589 1.00 50.22 84 GLN A C 1
ATOM 663 O O . GLN A 1 84 ? 13.975 6.133 -12.785 1.00 50.22 84 GLN A O 1
ATOM 668 N N . GLY A 1 85 ? 12.951 5.415 -14.635 1.00 52.84 85 GLY A N 1
ATOM 669 C CA . GLY A 1 85 ? 12.283 6.679 -14.955 1.00 52.84 85 GLY A CA 1
ATOM 670 C C . GLY A 1 85 ? 10.844 6.854 -14.453 1.00 52.84 85 GLY A C 1
ATOM 671 O O . GLY A 1 85 ? 10.336 7.967 -14.550 1.00 52.84 85 GLY A O 1
ATOM 672 N N . GLN A 1 86 ? 10.163 5.812 -13.957 1.00 52.59 86 GLN A N 1
ATOM 673 C CA . GLN A 1 86 ? 8.705 5.885 -13.714 1.00 52.59 86 GLN A CA 1
ATOM 674 C C . GLN A 1 86 ? 8.286 6.074 -12.256 1.00 52.59 86 GLN A C 1
ATOM 676 O O . GLN A 1 86 ? 7.149 6.463 -11.994 1.00 52.59 86 GLN A O 1
ATOM 681 N N . ILE A 1 87 ? 9.188 5.878 -11.298 1.00 57.59 87 ILE A N 1
ATOM 682 C CA . ILE A 1 87 ? 8.866 6.164 -9.896 1.00 57.59 87 ILE A CA 1
ATOM 683 C C . ILE A 1 87 ? 9.065 7.633 -9.663 1.00 57.59 87 ILE A C 1
ATOM 685 O O . ILE A 1 87 ? 10.189 8.148 -9.646 1.00 57.59 87 ILE A O 1
ATOM 689 N N . ARG A 1 88 ? 7.951 8.308 -9.437 1.00 62.78 88 ARG A N 1
ATOM 690 C CA . ARG A 1 88 ? 7.989 9.654 -8.907 1.00 62.78 88 ARG A CA 1
ATOM 691 C C . ARG A 1 88 ? 8.519 9.517 -7.484 1.00 62.78 88 ARG A C 1
ATOM 693 O O . ARG A 1 88 ? 7.905 8.859 -6.648 1.00 62.78 88 ARG A O 1
ATOM 700 N N . SER A 1 89 ? 9.676 10.116 -7.212 1.00 63.56 89 SER A N 1
ATOM 701 C CA . SER A 1 89 ? 10.260 10.183 -5.863 1.00 63.56 89 SER A CA 1
ATOM 702 C C . SER A 1 89 ? 9.271 10.724 -4.824 1.00 63.56 89 SER A C 1
ATOM 704 O O . SER A 1 89 ? 9.413 10.450 -3.636 1.00 63.56 89 SER A O 1
ATOM 706 N N . THR A 1 90 ? 8.239 11.428 -5.289 1.00 74.81 90 THR A N 1
ATOM 707 C CA . THR A 1 90 ? 7.128 11.948 -4.501 1.00 74.81 90 THR A CA 1
ATOM 708 C C . THR A 1 90 ? 6.288 10.864 -3.838 1.00 74.81 90 THR A C 1
ATOM 710 O O . THR A 1 90 ? 5.841 11.098 -2.730 1.00 74.81 90 THR A O 1
ATOM 713 N N . TYR A 1 91 ? 6.134 9.660 -4.404 1.00 83.19 91 TYR A N 1
ATOM 714 C CA . TYR A 1 91 ? 5.211 8.665 -3.834 1.00 83.19 91 TYR A CA 1
ATOM 715 C C . TYR A 1 91 ? 5.545 8.265 -2.401 1.00 83.19 91 TYR A C 1
ATOM 717 O O . TYR A 1 91 ? 4.645 8.103 -1.584 1.00 83.19 91 TYR A O 1
ATOM 725 N N . ILE A 1 92 ? 6.831 8.118 -2.071 1.00 83.12 92 ILE A N 1
ATOM 726 C CA . ILE A 1 92 ? 7.217 7.808 -0.692 1.00 83.12 92 ILE A CA 1
ATOM 727 C C . ILE A 1 92 ? 6.934 9.002 0.215 1.00 83.12 92 ILE A C 1
ATOM 729 O O . ILE A 1 92 ? 6.388 8.814 1.296 1.00 83.12 92 ILE A O 1
ATOM 733 N N . ALA A 1 93 ? 7.257 10.219 -0.226 1.00 82.88 93 ALA A N 1
ATOM 734 C CA . ALA A 1 93 ? 6.940 11.422 0.535 1.00 82.88 93 ALA A CA 1
ATOM 735 C C . ALA A 1 93 ? 5.424 11.540 0.776 1.00 82.88 93 ALA A C 1
ATOM 737 O O . ALA A 1 93 ? 5.007 11.760 1.908 1.00 82.88 93 ALA A O 1
ATOM 738 N N . ASP A 1 94 ? 4.609 11.285 -0.248 1.00 87.31 94 ASP A N 1
ATOM 739 C CA . ASP A 1 94 ? 3.148 11.302 -0.176 1.00 87.31 94 ASP A CA 1
ATOM 740 C C . ASP A 1 94 ? 2.630 10.256 0.823 1.00 87.31 94 ASP A C 1
ATOM 742 O O . ASP A 1 94 ? 1.765 10.563 1.647 1.00 87.31 94 ASP A O 1
ATOM 746 N N . ILE A 1 95 ? 3.189 9.037 0.804 1.00 90.44 95 ILE A N 1
ATOM 747 C CA . ILE A 1 95 ? 2.862 7.971 1.765 1.00 90.44 95 ILE A CA 1
ATOM 748 C C . ILE A 1 95 ? 3.194 8.413 3.192 1.00 90.44 95 ILE A C 1
ATOM 750 O O . ILE A 1 95 ? 2.329 8.353 4.065 1.00 90.44 95 ILE A O 1
ATOM 754 N N . LEU A 1 96 ? 4.427 8.865 3.435 1.00 88.56 96 LEU A N 1
ATOM 755 C CA . LEU A 1 96 ? 4.897 9.241 4.772 1.00 88.56 96 LEU A CA 1
ATOM 756 C C . LEU A 1 96 ? 4.186 10.493 5.311 1.00 88.56 96 LEU A C 1
ATOM 758 O O . LEU A 1 96 ? 4.016 10.621 6.522 1.00 88.56 96 LEU A O 1
ATOM 762 N N . ALA A 1 97 ? 3.750 11.399 4.433 1.00 88.94 97 ALA A N 1
ATOM 763 C CA . ALA A 1 97 ? 2.957 12.571 4.798 1.00 88.94 97 ALA A CA 1
ATOM 764 C C . ALA A 1 97 ? 1.492 12.216 5.097 1.00 88.94 97 ALA A C 1
ATOM 766 O O . ALA A 1 97 ? 0.889 12.790 6.002 1.00 88.94 97 ALA A O 1
ATOM 767 N N . SER A 1 98 ? 0.919 11.260 4.360 1.00 91.12 98 SER A N 1
ATOM 768 C CA . SER A 1 98 ? -0.503 10.902 4.473 1.00 91.12 98 SER A CA 1
ATOM 769 C C . SER A 1 98 ? -0.796 9.845 5.541 1.00 91.12 98 SER A C 1
ATOM 771 O O . SER A 1 98 ? -1.957 9.663 5.905 1.00 91.12 98 SER A O 1
ATOM 773 N N . CYS A 1 99 ? 0.227 9.138 6.037 1.00 93.12 99 CYS A N 1
ATOM 774 C CA . CYS A 1 99 ? 0.070 8.020 6.971 1.00 93.12 99 CYS A CA 1
ATOM 775 C C . CYS A 1 99 ? 0.724 8.303 8.339 1.00 93.12 99 CYS A C 1
ATOM 777 O O . CYS A 1 99 ? 1.780 7.746 8.637 1.00 93.12 99 CYS A O 1
ATOM 779 N N . PRO A 1 100 ? 0.121 9.129 9.216 1.00 93.31 100 PRO A N 1
ATOM 780 C CA . PRO A 1 100 ? 0.737 9.537 10.487 1.00 93.31 100 PRO A CA 1
ATOM 781 C C . PRO A 1 100 ? 0.951 8.383 11.482 1.00 93.31 100 PRO A C 1
ATOM 783 O O . PRO A 1 100 ? 1.799 8.474 12.368 1.00 93.31 100 PRO A O 1
ATOM 786 N N . HIS A 1 101 ? 0.211 7.283 11.334 1.00 94.50 101 HIS A N 1
ATOM 787 C CA . HIS A 1 101 ? 0.306 6.105 12.202 1.00 94.50 101 HIS A CA 1
ATOM 788 C C . HIS A 1 101 ? 1.126 4.961 11.591 1.00 94.50 101 HIS A C 1
ATOM 790 O O . HIS A 1 101 ? 1.165 3.864 12.150 1.00 94.50 101 HIS A O 1
ATOM 796 N N . LEU A 1 102 ? 1.797 5.193 10.459 1.00 94.75 102 LEU A N 1
ATOM 797 C CA . LEU A 1 102 ? 2.542 4.150 9.766 1.00 94.75 102 LEU A CA 1
ATOM 798 C C . LEU A 1 102 ? 3.707 3.649 10.626 1.00 94.75 102 LEU A C 1
ATOM 800 O O . LEU A 1 102 ? 4.608 4.409 10.970 1.00 94.75 102 LEU A O 1
ATOM 804 N N . LYS A 1 103 ? 3.695 2.352 10.940 1.00 95.56 103 LYS A N 1
ATOM 805 C CA . LYS A 1 103 ? 4.741 1.654 11.698 1.00 95.56 103 LYS A CA 1
ATOM 806 C C . LYS A 1 103 ? 5.688 0.888 10.794 1.00 95.56 103 LYS A C 1
ATOM 808 O O . LYS A 1 103 ? 6.889 0.853 11.038 1.00 95.56 103 LYS A O 1
ATOM 813 N N . THR A 1 104 ? 5.151 0.241 9.765 1.00 95.12 104 THR A N 1
ATOM 814 C CA . THR A 1 104 ? 5.928 -0.563 8.821 1.00 95.12 104 THR A CA 1
ATOM 815 C C . THR A 1 104 ? 5.660 -0.100 7.402 1.00 95.12 104 THR A C 1
ATOM 817 O O . THR A 1 104 ? 4.537 -0.206 6.911 1.00 95.12 104 THR A O 1
ATOM 820 N N . PHE A 1 105 ? 6.713 0.350 6.729 1.00 92.00 105 PHE A N 1
ATOM 821 C CA . PHE A 1 105 ? 6.690 0.688 5.316 1.00 92.00 105 PHE A CA 1
ATOM 822 C C . PHE A 1 105 ? 7.709 -0.144 4.541 1.00 92.00 105 PHE A C 1
ATOM 824 O O . PHE A 1 105 ? 8.898 -0.171 4.869 1.00 92.00 105 PHE A O 1
ATOM 831 N N . VAL A 1 106 ? 7.246 -0.829 3.500 1.00 89.38 106 VAL A N 1
ATOM 832 C CA . VAL A 1 106 ? 8.084 -1.664 2.639 1.00 89.38 106 VAL A CA 1
ATOM 833 C C . VAL A 1 106 ? 7.760 -1.348 1.182 1.00 89.38 106 VAL A C 1
ATOM 835 O O . VAL A 1 106 ? 6.643 -1.593 0.737 1.00 89.38 106 VAL A O 1
ATOM 838 N N . ALA A 1 107 ? 8.740 -0.847 0.435 1.00 84.94 107 ALA A N 1
ATOM 839 C CA . ALA A 1 107 ? 8.658 -0.626 -1.006 1.00 84.94 107 ALA A CA 1
ATOM 840 C C . ALA A 1 107 ? 9.886 -1.255 -1.676 1.00 84.94 107 ALA A C 1
ATOM 842 O O . ALA A 1 107 ? 10.994 -0.718 -1.595 1.00 84.94 107 ALA A O 1
ATOM 843 N N . LEU A 1 108 ? 9.709 -2.432 -2.282 1.00 77.69 108 LEU A N 1
ATOM 844 C CA . LEU A 1 108 ? 10.826 -3.263 -2.744 1.00 77.69 108 LEU A CA 1
ATOM 845 C C . LEU A 1 108 ? 10.880 -3.441 -4.260 1.00 77.69 108 LEU A C 1
ATOM 847 O O . LEU A 1 108 ? 9.875 -3.727 -4.906 1.00 77.69 108 LEU A O 1
ATOM 851 N N . ALA A 1 109 ? 12.121 -3.385 -4.750 1.00 72.25 109 ALA A N 1
ATOM 852 C CA . ALA A 1 109 ? 12.608 -3.875 -6.035 1.00 72.25 109 ALA A CA 1
ATOM 853 C C . ALA A 1 109 ? 12.062 -5.251 -6.446 1.00 72.25 109 ALA A C 1
ATOM 855 O O . ALA A 1 109 ? 12.198 -6.184 -5.656 1.00 72.25 109 ALA A O 1
ATOM 856 N N . SER A 1 110 ? 11.612 -5.449 -7.693 1.00 68.62 110 SER A N 1
ATOM 857 C CA . SER A 1 110 ? 11.679 -6.792 -8.289 1.00 68.62 110 SER A CA 1
ATOM 858 C C . SER A 1 110 ? 13.140 -7.273 -8.331 1.00 68.62 110 SER A C 1
ATOM 860 O O . SER A 1 110 ? 14.013 -6.497 -8.737 1.00 68.62 110 SER A O 1
ATOM 862 N N . PRO A 1 111 ? 13.433 -8.537 -7.972 1.00 61.09 111 PRO A N 1
ATOM 863 C CA . PRO A 1 111 ? 14.774 -9.102 -8.098 1.00 61.09 111 PRO A CA 1
ATOM 864 C C . PRO A 1 111 ? 15.262 -9.020 -9.551 1.00 61.09 111 PRO A C 1
ATOM 866 O O . PRO A 1 111 ? 14.596 -9.519 -10.455 1.00 61.09 111 PRO A O 1
ATOM 869 N N . GLY A 1 112 ? 16.413 -8.384 -9.782 1.00 59.38 112 GLY A N 1
ATOM 870 C CA . GLY A 1 112 ? 17.017 -8.249 -11.115 1.00 59.38 112 GLY A CA 1
ATOM 871 C C . GLY A 1 112 ? 16.677 -6.965 -11.881 1.00 59.38 112 GLY A C 1
ATOM 872 O O . GLY A 1 112 ? 17.164 -6.794 -12.994 1.00 59.38 112 GLY A O 1
ATOM 873 N N . MET A 1 113 ? 15.889 -6.054 -11.303 1.00 57.00 113 MET A N 1
ATOM 874 C CA . MET A 1 113 ? 15.596 -4.738 -11.886 1.00 57.00 113 MET A CA 1
ATOM 875 C C . MET A 1 113 ? 16.415 -3.621 -11.232 1.00 57.00 113 MET A C 1
ATOM 877 O O . MET A 1 113 ? 16.797 -3.706 -10.063 1.00 57.00 113 MET A O 1
ATOM 881 N N . VAL A 1 114 ? 16.713 -2.588 -12.027 1.00 55.69 114 VAL A N 1
ATOM 882 C CA . VAL A 1 114 ? 17.576 -1.467 -11.637 1.00 55.69 114 VAL A CA 1
ATOM 883 C C . VAL A 1 114 ? 16.933 -0.658 -10.500 1.00 55.69 114 VAL A C 1
ATOM 885 O O . VAL A 1 114 ? 15.720 -0.490 -10.422 1.00 55.69 114 VAL A O 1
ATOM 888 N N . LYS A 1 115 ? 17.800 -0.209 -9.591 1.00 63.06 115 LYS A N 1
ATOM 889 C CA . LYS A 1 115 ? 17.549 0.405 -8.279 1.00 63.06 115 LYS A CA 1
ATOM 890 C C . LYS A 1 115 ? 16.625 1.650 -8.333 1.00 63.06 115 LYS A C 1
ATOM 892 O O . LYS A 1 115 ? 16.608 2.367 -9.328 1.00 63.06 115 LYS A O 1
ATOM 897 N N . LEU A 1 116 ? 15.880 1.913 -7.242 1.00 57.06 116 LEU A N 1
ATOM 898 C CA . LEU A 1 116 ? 14.763 2.887 -7.189 1.00 57.06 116 LEU A CA 1
ATOM 899 C C . LEU A 1 116 ? 15.161 4.327 -6.837 1.00 57.06 116 LEU A C 1
ATOM 901 O O . LEU A 1 116 ? 14.464 5.265 -7.223 1.00 57.06 116 LEU A O 1
ATOM 905 N N . PHE A 1 117 ? 16.244 4.515 -6.080 1.00 60.50 117 PHE A N 1
ATOM 906 C CA . PHE A 1 117 ? 16.617 5.821 -5.528 1.00 60.50 117 PHE A CA 1
ATOM 907 C C . PHE A 1 117 ? 18.094 6.111 -5.691 1.00 60.50 117 PHE A C 1
ATOM 909 O O . PHE A 1 117 ? 18.913 5.319 -5.239 1.00 60.50 117 PHE A O 1
ATOM 916 N N . SER A 1 118 ? 18.409 7.300 -6.202 1.00 63.84 118 SER A N 1
ATOM 917 C CA . SER A 1 118 ? 19.721 7.920 -6.039 1.00 63.84 118 SER A CA 1
ATOM 918 C C . SER A 1 118 ? 19.847 8.575 -4.652 1.00 63.84 118 SER A C 1
ATOM 920 O O . SER A 1 118 ? 18.853 8.999 -4.056 1.00 63.84 118 SER A O 1
ATOM 922 N N . ASN A 1 119 ? 21.077 8.708 -4.140 1.00 62.56 119 ASN A N 1
ATOM 923 C CA . ASN A 1 119 ? 21.349 9.272 -2.804 1.00 62.56 119 ASN A CA 1
ATOM 924 C C . ASN A 1 119 ? 20.785 10.690 -2.588 1.00 62.56 119 ASN A C 1
ATOM 926 O O . ASN A 1 119 ? 20.330 11.007 -1.492 1.00 62.56 119 ASN A O 1
ATOM 930 N N . ALA A 1 120 ? 20.770 11.535 -3.624 1.00 57.00 120 ALA A N 1
ATOM 931 C CA . ALA A 1 120 ? 20.236 12.896 -3.527 1.00 57.00 120 ALA A CA 1
ATOM 932 C C . ALA A 1 120 ? 18.730 12.910 -3.199 1.00 57.00 120 ALA A C 1
ATOM 934 O O . ALA A 1 120 ? 18.287 13.652 -2.326 1.00 57.00 120 ALA A O 1
ATOM 935 N N . ARG A 1 121 ? 17.953 12.014 -3.821 1.00 66.62 121 ARG A N 1
ATOM 936 C CA . ARG A 1 121 ? 16.505 11.887 -3.576 1.00 66.62 121 ARG A CA 1
ATOM 937 C C . ARG A 1 121 ? 16.192 11.320 -2.194 1.00 66.62 121 ARG A C 1
ATOM 939 O O . ARG A 1 121 ? 15.154 11.631 -1.620 1.00 66.62 121 ARG A O 1
ATOM 946 N N . LEU A 1 122 ? 17.091 10.502 -1.645 1.00 68.44 122 LEU A N 1
ATOM 947 C CA . LEU A 1 122 ? 16.969 10.014 -0.275 1.00 68.44 122 LEU A CA 1
ATOM 948 C C . LEU A 1 122 ? 17.169 11.144 0.744 1.00 68.44 122 LEU A C 1
ATOM 950 O O . LEU A 1 122 ? 16.435 11.210 1.725 1.00 68.44 122 LEU A O 1
ATOM 954 N N . GLN A 1 123 ? 18.128 12.045 0.509 1.00 67.88 123 GLN A N 1
ATOM 955 C CA . GLN A 1 123 ? 18.327 13.207 1.380 1.00 67.88 123 GLN A CA 1
ATOM 956 C C . GLN A 1 123 ? 17.118 14.143 1.363 1.00 67.88 123 GLN A C 1
ATOM 958 O O . GLN A 1 123 ? 16.670 14.557 2.426 1.00 67.88 123 GLN A O 1
ATOM 963 N N . GLU A 1 124 ? 16.544 14.419 0.191 1.00 67.69 124 GLU A N 1
ATOM 964 C CA . GLU A 1 124 ? 15.301 15.196 0.086 1.00 67.69 124 GLU A CA 1
ATOM 965 C C . GLU A 1 124 ? 14.164 14.556 0.887 1.00 67.69 124 GLU A C 1
ATOM 967 O O . GLU A 1 124 ? 13.464 15.244 1.629 1.00 67.69 124 GLU A O 1
ATOM 972 N N . LEU A 1 125 ? 14.028 13.229 0.802 1.00 69.25 125 LEU A N 1
ATOM 973 C CA . 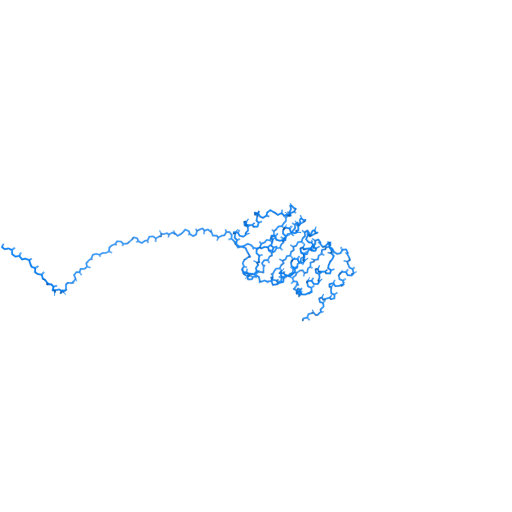LEU A 1 125 ? 13.037 12.491 1.573 1.00 69.25 125 LEU A CA 1
ATOM 974 C C . LEU A 1 125 ? 13.266 12.639 3.082 1.00 69.25 125 LEU A C 1
ATOM 976 O O . LEU A 1 125 ? 12.313 12.877 3.814 1.00 69.25 125 LEU A O 1
ATOM 980 N N . LEU A 1 126 ? 14.510 12.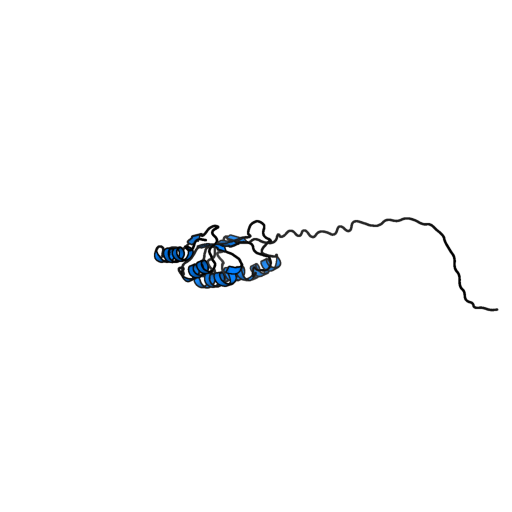529 3.553 1.00 71.19 126 LEU A N 1
ATOM 981 C CA . LEU A 1 126 ? 14.862 12.684 4.972 1.00 71.19 126 LEU A CA 1
ATOM 982 C C . LEU A 1 126 ? 14.635 14.117 5.477 1.00 71.19 126 LEU A C 1
ATOM 984 O O . LEU A 1 126 ? 14.242 14.310 6.625 1.00 71.19 126 LEU A O 1
ATOM 988 N N . CYS A 1 127 ? 14.836 15.117 4.621 1.00 68.56 127 CYS A N 1
ATOM 989 C CA . CYS A 1 127 ? 14.582 16.519 4.941 1.00 68.56 127 CYS A CA 1
ATOM 990 C C . CYS A 1 127 ? 13.086 16.873 4.969 1.00 68.56 127 CYS A C 1
ATOM 992 O O . CYS A 1 127 ? 12.722 17.889 5.557 1.00 68.56 127 CYS A O 1
ATOM 994 N N . ALA A 1 128 ? 12.217 16.059 4.358 1.00 65.38 128 ALA A N 1
ATOM 995 C CA . ALA A 1 128 ? 10.809 16.390 4.136 1.00 65.38 128 ALA A CA 1
ATOM 996 C C . ALA A 1 128 ? 9.923 16.419 5.400 1.00 65.38 128 ALA A C 1
ATOM 998 O O . ALA A 1 128 ? 8.749 16.744 5.283 1.00 65.38 128 ALA A O 1
ATOM 999 N N . GLY A 1 129 ? 10.447 16.130 6.597 1.00 64.69 129 GLY A N 1
ATOM 1000 C CA . GLY A 1 129 ? 9.680 16.216 7.846 1.00 64.69 129 GLY A CA 1
ATOM 1001 C C . GLY A 1 129 ? 8.515 15.224 7.878 1.00 64.69 129 GLY A C 1
ATOM 1002 O O . GLY A 1 129 ? 7.383 15.546 7.530 1.00 64.69 129 GLY A O 1
ATOM 1003 N N . TRP A 1 130 ? 8.794 13.985 8.277 1.00 75.94 130 TRP A N 1
ATOM 1004 C CA . TRP A 1 130 ? 7.815 12.900 8.203 1.00 75.94 130 TRP A CA 1
ATOM 1005 C C . TRP A 1 130 ? 6.680 13.089 9.213 1.00 75.94 130 TRP A C 1
ATOM 1007 O O . TRP A 1 130 ? 6.929 13.359 10.387 1.00 75.94 130 TRP A O 1
ATOM 1017 N N . ALA A 1 131 ? 5.435 12.886 8.774 1.00 74.50 131 ALA A N 1
ATOM 1018 C CA . ALA A 1 131 ? 4.277 12.904 9.669 1.00 74.50 131 ALA A CA 1
ATOM 1019 C C . ALA A 1 131 ? 4.189 11.627 10.530 1.00 74.50 131 ALA A C 1
ATOM 1021 O O . ALA A 1 131 ? 3.600 11.641 11.609 1.00 74.50 131 ALA A O 1
ATOM 1022 N N . CYS A 1 132 ? 4.797 10.526 10.076 1.00 78.88 132 CYS A N 1
ATOM 1023 C CA . CYS A 1 132 ? 4.828 9.242 10.769 1.00 78.88 132 CYS A CA 1
ATOM 1024 C C . CYS A 1 132 ? 5.932 9.175 11.842 1.00 78.88 132 CYS A C 1
ATOM 1026 O O . CYS A 1 132 ? 6.984 8.562 11.652 1.00 78.88 132 CYS A O 1
ATOM 1028 N N . SER A 1 133 ? 5.692 9.781 13.006 1.00 80.50 133 SER A N 1
ATOM 1029 C CA . SER A 1 133 ? 6.629 9.725 14.144 1.00 80.50 133 SER A CA 1
ATOM 1030 C C . SER A 1 133 ? 6.773 8.325 14.759 1.00 80.50 133 SER A C 1
ATOM 1032 O O . SER A 1 133 ? 7.747 8.055 15.457 1.00 80.50 133 SER A O 1
ATOM 1034 N N . GLY A 1 134 ? 5.819 7.429 14.487 1.00 86.06 134 GLY A N 1
ATOM 1035 C CA . GLY A 1 134 ? 5.796 6.044 14.964 1.00 86.06 134 GLY A CA 1
ATOM 1036 C C . GLY A 1 134 ? 6.393 5.012 14.004 1.00 86.06 134 GLY A C 1
ATOM 1037 O O . GLY A 1 134 ? 6.105 3.828 14.168 1.00 86.06 134 GLY A O 1
ATOM 1038 N N . LEU A 1 135 ? 7.165 5.423 12.992 1.00 90.38 135 LEU A N 1
ATOM 1039 C CA . LEU A 1 135 ? 7.735 4.500 12.010 1.00 90.38 135 LEU A CA 1
ATOM 1040 C C . LEU A 1 135 ? 8.822 3.618 12.650 1.00 90.38 135 LEU A C 1
ATOM 1042 O O . LEU A 1 135 ? 9.905 4.083 12.988 1.00 90.38 135 LEU A O 1
ATOM 1046 N N . GLU A 1 136 ? 8.531 2.326 12.795 1.00 93.38 136 GLU A N 1
ATOM 1047 C CA . GLU A 1 136 ? 9.412 1.325 13.412 1.00 93.38 136 GLU A CA 1
ATOM 1048 C C . GLU A 1 136 ? 10.304 0.635 12.367 1.00 93.38 136 GLU A C 1
ATOM 1050 O O . GLU A 1 136 ? 11.455 0.291 12.638 1.00 93.38 136 GLU A O 1
ATOM 1055 N N . LYS A 1 137 ? 9.780 0.421 11.154 1.00 91.88 137 LYS A N 1
ATOM 1056 C CA . LYS A 1 137 ? 10.481 -0.278 10.074 1.00 91.88 137 LYS A CA 1
ATOM 1057 C C . LYS A 1 137 ? 10.251 0.401 8.731 1.00 91.88 137 LYS A C 1
ATOM 1059 O O . LYS A 1 137 ? 9.117 0.524 8.274 1.00 91.88 137 LYS A O 1
ATOM 1064 N N . MET A 1 138 ? 11.348 0.728 8.055 1.00 88.25 138 MET A N 1
ATOM 1065 C CA . MET A 1 138 ? 11.356 1.192 6.671 1.00 88.25 138 MET A CA 1
ATOM 1066 C C . MET A 1 138 ? 12.260 0.291 5.835 1.00 88.25 138 MET A C 1
ATOM 1068 O O . MET A 1 138 ? 13.392 -0.004 6.215 1.00 88.25 138 MET A O 1
ATOM 1072 N N . SER A 1 139 ? 11.765 -0.187 4.699 1.00 86.06 139 SER A N 1
ATOM 1073 C CA . SER A 1 139 ? 12.551 -0.987 3.759 1.00 86.06 139 SER A CA 1
ATOM 1074 C C . SER A 1 139 ? 12.311 -0.477 2.349 1.00 86.06 139 SER A C 1
ATOM 1076 O O . SER A 1 139 ? 11.237 -0.680 1.791 1.00 86.06 139 SER A O 1
ATOM 1078 N N . ILE A 1 140 ? 13.316 0.196 1.794 1.00 79.75 140 ILE A N 1
ATOM 1079 C CA . ILE A 1 140 ? 13.301 0.761 0.444 1.00 79.75 140 ILE A CA 1
ATOM 1080 C C . ILE A 1 140 ? 14.540 0.289 -0.317 1.00 79.75 140 ILE A C 1
ATOM 1082 O O . ILE A 1 140 ? 15.612 0.136 0.270 1.00 79.75 140 ILE A O 1
ATOM 1086 N N . SER A 1 141 ? 14.416 0.034 -1.618 1.00 72.94 141 SER A N 1
ATOM 1087 C CA . SER A 1 141 ? 15.568 -0.359 -2.441 1.00 72.94 141 SER A CA 1
ATOM 1088 C C . SER A 1 141 ? 16.348 0.876 -2.916 1.00 72.94 141 SER A C 1
ATOM 1090 O O . SER A 1 141 ? 15.875 1.607 -3.781 1.00 72.94 141 SER A O 1
ATOM 1092 N N . ILE A 1 142 ? 17.547 1.109 -2.370 1.00 64.62 142 ILE A N 1
ATOM 1093 C CA . ILE A 1 142 ? 18.420 2.253 -2.706 1.00 64.62 142 ILE A CA 1
ATOM 1094 C C . ILE A 1 142 ? 19.524 1.821 -3.688 1.00 64.62 142 ILE A C 1
ATOM 1096 O O . ILE A 1 142 ? 20.024 0.696 -3.626 1.00 64.62 142 ILE A O 1
ATOM 1100 N N . GLU A 1 143 ? 19.912 2.713 -4.601 1.00 57.50 143 GLU A N 1
ATOM 1101 C CA . GLU A 1 143 ? 21.118 2.575 -5.417 1.00 57.50 143 GLU A CA 1
ATOM 1102 C C . GLU A 1 143 ? 22.356 2.786 -4.540 1.00 57.50 143 GLU A C 1
ATOM 1104 O O . GLU A 1 143 ? 22.580 3.874 -4.027 1.00 57.50 143 GLU A O 1
ATOM 1109 N N . GLU A 1 144 ? 23.100 1.706 -4.298 1.00 52.12 144 GLU A N 1
ATOM 1110 C CA . GLU A 1 144 ? 24.236 1.623 -3.370 1.00 52.12 144 GLU A CA 1
ATOM 1111 C C . GLU A 1 144 ? 25.097 2.892 -3.179 1.00 52.12 144 GLU A C 1
ATOM 1113 O O . GLU A 1 144 ? 25.538 3.552 -4.119 1.00 52.12 144 GLU A O 1
ATOM 1118 N N . ILE A 1 145 ? 25.458 3.121 -1.912 1.00 45.25 145 ILE A N 1
ATOM 1119 C CA . ILE A 1 145 ? 26.488 4.037 -1.394 1.00 45.25 145 ILE A CA 1
ATOM 1120 C C . ILE A 1 145 ? 27.895 3.464 -1.695 1.00 45.25 145 ILE A C 1
ATOM 1122 O O . ILE A 1 145 ? 28.751 3.360 -0.822 1.00 45.25 145 ILE A O 1
ATOM 1126 N N . THR A 1 146 ? 28.144 3.013 -2.924 1.00 42.25 146 THR A N 1
ATOM 1127 C CA . THR A 1 146 ? 29.445 2.470 -3.351 1.00 42.25 146 THR A CA 1
ATOM 1128 C C . THR A 1 146 ? 29.913 3.132 -4.635 1.00 42.25 146 THR A C 1
ATOM 1130 O O . THR A 1 146 ? 30.154 2.503 -5.657 1.00 42.25 146 THR A O 1
ATOM 1133 N N . THR A 1 147 ? 30.164 4.431 -4.544 1.00 43.84 147 THR A N 1
ATOM 1134 C CA . THR A 1 147 ? 31.306 5.010 -5.251 1.00 43.84 147 THR A CA 1
ATOM 1135 C C . THR A 1 147 ? 32.363 5.310 -4.204 1.00 43.84 147 THR A C 1
ATOM 1137 O O . THR A 1 147 ? 32.418 6.412 -3.658 1.00 43.84 147 THR A O 1
ATOM 1140 N N . ALA A 1 148 ? 33.224 4.330 -3.911 1.00 41.56 148 ALA A N 1
ATOM 1141 C CA . ALA A 1 148 ? 34.585 4.715 -3.565 1.00 41.56 148 ALA A CA 1
ATOM 1142 C C . ALA A 1 148 ? 35.050 5.600 -4.732 1.00 41.56 148 ALA A C 1
ATOM 1144 O O . ALA A 1 148 ? 34.883 5.173 -5.879 1.00 41.56 148 ALA A O 1
ATOM 1145 N N . PRO A 1 149 ? 35.520 6.837 -4.496 1.00 44.81 149 PRO A N 1
ATOM 1146 C CA . PRO A 1 149 ? 36.048 7.636 -5.583 1.00 44.81 149 PRO A CA 1
ATOM 1147 C C . PRO A 1 149 ? 37.160 6.799 -6.200 1.00 44.81 149 PRO A C 1
ATOM 1149 O O . PRO A 1 149 ? 38.133 6.467 -5.518 1.00 44.81 149 PRO A O 1
ATOM 1152 N N . THR A 1 150 ? 36.980 6.388 -7.453 1.00 45.81 150 THR A N 1
ATOM 1153 C CA . THR A 1 150 ? 38.060 5.838 -8.256 1.00 45.81 150 THR A CA 1
ATOM 1154 C C . THR A 1 150 ? 39.106 6.937 -8.281 1.00 45.81 150 THR A C 1
ATOM 1156 O O . THR A 1 150 ? 38.987 7.901 -9.029 1.00 45.81 150 THR A O 1
ATOM 1159 N N . ARG A 1 151 ? 40.076 6.865 -7.364 1.00 48.88 151 ARG A N 1
ATOM 1160 C CA . ARG A 1 151 ? 41.293 7.652 -7.454 1.00 48.88 151 ARG A CA 1
ATOM 1161 C C . ARG A 1 151 ? 41.887 7.244 -8.785 1.00 48.88 151 ARG A C 1
ATOM 1163 O O . ARG A 1 151 ? 42.403 6.131 -8.897 1.00 48.88 151 ARG A O 1
ATOM 1170 N N . GLU A 1 152 ? 41.756 8.119 -9.777 1.00 44.59 152 GLU A N 1
ATOM 1171 C CA . GLU A 1 152 ? 42.642 8.153 -10.927 1.00 44.59 152 GLU A CA 1
ATOM 1172 C C . GLU A 1 152 ? 44.056 8.137 -10.356 1.00 44.59 152 GLU A C 1
ATOM 1174 O O . GLU A 1 152 ? 44.586 9.127 -9.856 1.00 44.59 152 GLU A O 1
ATOM 1179 N N . SER A 1 153 ? 44.613 6.934 -10.286 1.00 48.53 153 SER A N 1
ATOM 1180 C CA . SER A 1 153 ? 46.009 6.734 -9.973 1.00 48.53 153 SER A CA 1
ATOM 1181 C C . SER A 1 153 ? 46.705 7.054 -11.277 1.00 48.53 153 SER A C 1
ATOM 1183 O O . SER A 1 153 ? 46.881 6.171 -12.117 1.00 48.53 153 SER A O 1
ATOM 1185 N N . ASP A 1 154 ? 46.996 8.342 -11.454 1.00 49.41 154 ASP A N 1
ATOM 1186 C CA . ASP A 1 154 ? 47.896 8.896 -12.458 1.00 49.41 154 ASP A CA 1
ATOM 1187 C C . ASP A 1 154 ? 49.233 8.159 -12.339 1.00 49.41 154 ASP A C 1
ATOM 1189 O O . ASP A 1 154 ? 50.153 8.531 -11.609 1.00 49.41 154 ASP A O 1
ATOM 1193 N N . THR A 1 155 ? 49.303 7.010 -13.002 1.00 51.22 155 THR A N 1
ATOM 1194 C CA . THR A 1 155 ? 50.483 6.165 -13.029 1.00 51.22 155 THR A CA 1
ATOM 1195 C C . THR A 1 155 ? 51.199 6.480 -14.325 1.00 51.22 155 THR A C 1
ATOM 1197 O O . THR A 1 155 ? 50.955 5.869 -15.356 1.00 51.22 155 THR A O 1
ATOM 1200 N N . GLY A 1 156 ? 52.053 7.498 -14.234 1.00 52.22 156 GLY A N 1
ATOM 1201 C CA . GLY A 1 156 ? 53.347 7.584 -14.900 1.00 52.22 156 GLY A CA 1
ATOM 1202 C C . GLY A 1 156 ? 53.413 7.303 -16.402 1.00 52.22 156 GLY A C 1
ATOM 1203 O O . GLY A 1 156 ? 53.432 6.156 -16.844 1.00 52.22 156 GLY A O 1
ATOM 1204 N N . ARG A 1 157 ? 53.730 8.350 -17.169 1.00 47.84 157 ARG A N 1
ATOM 1205 C CA . ARG A 1 157 ? 54.551 8.188 -18.374 1.00 47.84 157 ARG A CA 1
ATOM 1206 C C . ARG A 1 157 ? 55.626 9.271 -18.457 1.00 47.84 157 ARG A C 1
ATOM 1208 O O . ARG A 1 157 ? 55.580 10.156 -19.298 1.00 47.84 157 ARG A O 1
ATOM 1215 N N . ASN A 1 158 ? 56.616 9.158 -17.572 1.00 50.66 158 ASN A N 1
ATOM 1216 C CA . ASN A 1 158 ? 57.962 9.667 -17.829 1.00 50.66 158 ASN A CA 1
ATOM 1217 C C . ASN A 1 158 ? 58.756 8.551 -18.521 1.00 50.66 158 ASN A C 1
ATOM 1219 O O . ASN A 1 158 ? 58.998 7.506 -17.921 1.00 50.66 158 ASN A O 1
ATOM 1223 N N . GLY A 1 159 ? 59.151 8.780 -19.772 1.00 42.47 159 GLY A N 1
ATOM 1224 C CA . GLY A 1 159 ? 60.077 7.939 -20.529 1.00 42.47 159 GLY A CA 1
ATOM 1225 C C . GLY A 1 159 ? 60.998 8.825 -21.364 1.00 42.47 159 GLY A C 1
ATOM 1226 O O . GLY A 1 159 ? 60.565 9.403 -22.353 1.00 42.47 159 GLY A O 1
ATOM 1227 N N . LEU A 1 160 ? 62.236 8.965 -20.893 1.00 51.16 160 LEU A N 1
ATOM 1228 C CA . LEU A 1 160 ? 63.383 9.638 -21.510 1.00 51.16 160 LEU A CA 1
ATOM 1229 C C . LEU A 1 160 ? 64.048 8.751 -22.585 1.00 51.16 160 LEU A C 1
ATOM 1231 O O . LEU A 1 160 ? 64.096 7.536 -22.413 1.00 51.16 160 LEU A O 1
ATOM 1235 N N . GLY A 1 161 ? 64.659 9.389 -23.594 1.00 40.53 161 GLY A N 1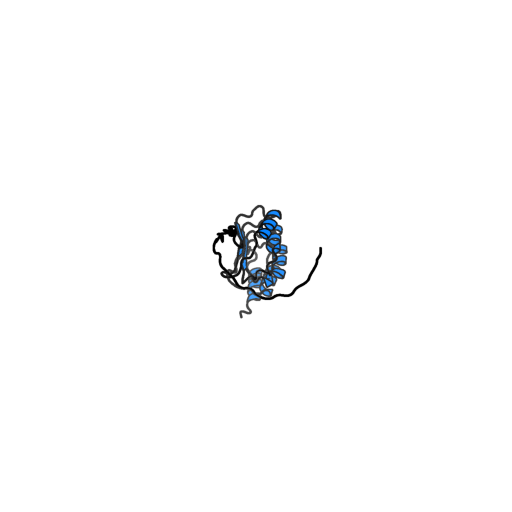
ATOM 1236 C CA . GLY A 1 161 ? 65.521 8.796 -24.639 1.00 40.53 161 GLY A CA 1
ATOM 1237 C C . GLY A 1 161 ? 64.833 8.824 -26.012 1.00 40.53 161 GLY A C 1
ATOM 1238 O O . GLY A 1 161 ? 63.668 8.477 -26.096 1.00 40.53 161 GLY A O 1
ATOM 1239 N N . GLU A 1 162 ? 65.420 9.259 -27.128 1.00 41.47 162 GLU A N 1
ATOM 1240 C CA . GLU A 1 162 ? 66.801 9.094 -27.586 1.00 41.47 162 GLU A CA 1
ATOM 1241 C C . GLU A 1 162 ? 67.050 9.977 -28.840 1.00 41.47 162 GLU A C 1
ATOM 1243 O O . GLU A 1 162 ? 66.117 10.383 -29.530 1.00 41.47 162 GLU A O 1
ATOM 1248 N N . ILE A 1 163 ? 68.318 10.312 -29.092 1.00 48.59 163 ILE A N 1
ATOM 1249 C CA . ILE A 1 163 ? 68.854 11.207 -30.138 1.00 48.59 163 ILE A CA 1
ATOM 1250 C C . ILE A 1 163 ? 69.056 10.445 -31.472 1.00 48.59 163 ILE A C 1
ATOM 1252 O O . ILE A 1 163 ? 69.220 9.231 -31.444 1.00 48.59 163 ILE A O 1
ATOM 1256 N N . THR A 1 164 ? 69.169 11.191 -32.592 1.00 44.34 164 THR A N 1
ATOM 1257 C CA . THR A 1 164 ? 69.717 10.896 -33.959 1.00 44.34 164 THR A CA 1
ATOM 1258 C C . THR A 1 164 ? 68.640 10.980 -35.057 1.00 44.34 164 THR A C 1
ATOM 1260 O O . THR A 1 164 ? 67.517 10.564 -34.834 1.00 44.34 164 THR A O 1
ATOM 1263 N N . GLY A 1 165 ? 68.821 11.526 -36.266 1.00 35.22 165 GLY A N 1
ATOM 1264 C CA . GLY A 1 165 ? 69.912 12.180 -36.993 1.00 35.22 165 GLY A CA 1
ATOM 1265 C C . GLY A 1 165 ? 69.419 12.501 -38.429 1.00 35.22 165 GLY A C 1
ATOM 1266 O O . GLY A 1 165 ? 68.543 11.810 -38.929 1.00 35.22 165 GLY A O 1
ATOM 1267 N N . PHE A 1 166 ? 69.959 13.564 -39.044 1.00 44.56 166 PHE A N 1
ATOM 1268 C CA . PHE A 1 166 ? 70.038 13.895 -40.489 1.00 44.56 166 PHE A CA 1
ATOM 1269 C C . PHE A 1 166 ? 68.910 13.509 -41.475 1.00 44.56 166 PHE A C 1
ATOM 1271 O O . PHE A 1 166 ? 68.758 12.337 -41.794 1.00 44.56 166 PHE A O 1
ATOM 1278 N N . THR A 1 167 ? 68.333 14.499 -42.181 1.00 39.44 167 THR A N 1
ATOM 1279 C CA . THR A 1 167 ? 68.577 14.733 -43.635 1.00 39.44 167 THR A CA 1
ATOM 1280 C C . THR A 1 167 ? 68.043 16.110 -44.096 1.00 39.44 167 THR A C 1
ATOM 1282 O O . THR A 1 167 ? 66.878 16.430 -43.887 1.00 39.44 167 THR A O 1
ATOM 1285 N N . GLU A 1 168 ? 68.903 16.914 -44.734 1.00 41.38 168 GLU A N 1
ATOM 1286 C CA . GLU A 1 168 ? 68.558 17.947 -45.743 1.00 41.38 168 GLU A CA 1
ATOM 1287 C C . GLU A 1 168 ? 68.141 17.259 -47.078 1.00 41.38 168 GLU A C 1
ATOM 1289 O O . GLU A 1 168 ? 68.350 16.045 -47.153 1.00 41.38 168 GLU A O 1
ATOM 1294 N N . PRO A 1 169 ? 67.626 17.923 -48.155 1.00 48.38 169 PRO A N 1
ATOM 1295 C CA . PRO A 1 169 ? 67.820 19.336 -48.537 1.00 48.38 169 PRO A CA 1
ATOM 1296 C C . PRO A 1 169 ? 66.612 20.080 -49.172 1.00 48.38 169 PRO A C 1
ATOM 1298 O O . PRO A 1 169 ? 65.600 19.495 -49.550 1.00 48.38 169 PRO A O 1
ATOM 1301 N N . GLY A 1 170 ? 66.806 21.387 -49.399 1.00 36.94 170 GLY A N 1
ATOM 1302 C CA . GLY A 1 170 ? 66.065 22.222 -50.362 1.00 36.94 170 GLY A CA 1
ATOM 1303 C C . GLY A 1 170 ? 65.386 23.422 -49.689 1.00 36.94 170 GLY A C 1
ATOM 1304 O O . GLY A 1 170 ? 64.399 23.249 -48.994 1.00 36.94 170 GLY A O 1
ATOM 1305 N N . GLY A 1 171 ? 65.822 24.679 -49.788 1.00 37.16 171 GLY A N 1
ATOM 1306 C CA . GLY A 1 171 ? 66.692 25.337 -50.755 1.00 37.16 171 GLY A CA 1
ATOM 1307 C C . GLY A 1 171 ? 65.880 26.280 -51.645 1.00 37.16 171 GLY A C 1
ATOM 1308 O O . GLY A 1 171 ? 65.545 25.857 -52.733 1.00 37.16 171 GLY A O 1
ATOM 1309 N N . VAL A 1 172 ? 65.578 27.503 -51.173 1.00 44.56 172 VAL A N 1
ATOM 1310 C CA . VAL A 1 172 ? 65.441 28.827 -51.856 1.00 44.56 172 VAL A CA 1
ATOM 1311 C C . VAL A 1 172 ? 65.230 29.822 -50.690 1.00 44.56 172 VAL A C 1
ATOM 1313 O O . VAL A 1 172 ? 64.400 29.542 -49.838 1.00 44.56 172 VAL A O 1
ATOM 1316 N N . GLY A 1 173 ? 65.903 30.946 -50.445 1.00 36.53 173 GLY A N 1
ATOM 1317 C CA . GLY A 1 173 ? 66.691 31.893 -51.227 1.00 36.53 173 GLY A CA 1
ATOM 1318 C C . GLY A 1 173 ? 66.130 33.294 -50.918 1.00 36.53 173 GLY A C 1
ATOM 1319 O O . GLY A 1 173 ? 64.930 33.465 -51.073 1.00 36.53 173 GLY A O 1
ATOM 1320 N N . LEU A 1 174 ? 66.958 34.248 -50.451 1.00 38.59 174 LEU A N 1
ATOM 1321 C CA . LEU A 1 174 ? 66.920 35.708 -50.734 1.00 38.59 174 LEU A CA 1
ATOM 1322 C C . LEU A 1 174 ? 67.666 36.561 -49.678 1.00 38.59 174 LEU A C 1
ATOM 1324 O O . LEU A 1 174 ? 67.158 36.827 -48.599 1.00 38.59 174 LEU A O 1
ATOM 1328 N N . ALA A 1 175 ? 68.846 37.024 -50.109 1.00 40.00 175 ALA A N 1
ATOM 1329 C CA . ALA A 1 175 ? 69.311 38.417 -50.197 1.00 40.00 175 ALA A CA 1
ATOM 1330 C C . ALA A 1 175 ? 69.556 39.324 -48.966 1.00 40.00 175 ALA A C 1
ATOM 1332 O O . ALA A 1 175 ? 68.864 39.299 -47.958 1.00 40.00 175 ALA A O 1
ATOM 1333 N N . VAL A 1 176 ? 70.473 40.268 -49.253 1.00 39.47 176 VAL A N 1
ATOM 1334 C CA . VAL A 1 176 ? 70.852 41.531 -48.582 1.00 39.47 176 VAL A CA 1
ATOM 1335 C C . VAL A 1 176 ? 72.017 41.382 -47.591 1.00 39.47 176 VAL A C 1
ATOM 1337 O O . VAL A 1 176 ? 71.918 40.646 -46.626 1.00 39.47 176 VAL A O 1
ATOM 1340 N N . GLY A 1 177 ? 73.166 42.049 -47.725 1.00 35.62 177 GLY A N 1
ATOM 1341 C CA . GLY A 1 177 ? 73.641 43.066 -48.664 1.00 35.62 177 GLY A CA 1
ATOM 1342 C C . GLY A 1 177 ? 74.814 43.830 -48.027 1.00 35.62 177 GLY A C 1
ATOM 1343 O O . GLY A 1 177 ? 74.783 44.035 -46.823 1.00 35.62 177 GLY A O 1
ATOM 1344 N N . SER A 1 178 ? 75.778 44.243 -48.864 1.00 45.22 178 SER A N 1
ATOM 1345 C CA . SER A 1 178 ? 76.632 45.455 -48.785 1.00 45.22 178 SER A CA 1
ATOM 1346 C C . SER A 1 178 ? 77.439 45.709 -47.488 1.00 45.22 178 SER A C 1
ATOM 1348 O O . SER A 1 178 ? 76.898 45.695 -46.396 1.00 45.22 178 SER A O 1
ATOM 1350 N N . LYS A 1 179 ? 78.719 46.083 -47.498 1.00 46.94 179 LYS A N 1
ATOM 1351 C CA . LYS A 1 179 ? 79.510 46.875 -48.444 1.00 46.94 179 LYS A CA 1
ATOM 1352 C C . LYS A 1 179 ? 80.984 46.752 -48.045 1.00 46.94 179 LYS A C 1
ATOM 1354 O O . LYS A 1 179 ? 81.222 46.578 -46.830 1.00 46.94 179 LYS A O 1
#

pLDDT: mean 72.16, std 19.1, range [35.22, 96.12]

Radius of gyration: 31.47 Å; chains: 1; bounding box: 99×62×67 Å

Foldseek 3Di:
DDPCLQVVLVCCVVVPVPDQEDAPDADDDDLVSLQVSLVSDDLQRAYDADEDELVSCVRNQVSNLVRNQQRYQYDHYHYDADDQPRDDLCSVVSSQASRLNHAEEHDDDDPPHDFHDDPVSVVVSVVSDGSNPNHNYDHGGYDDPDDPPPPPPPDDDDDDDDDDDDDDDDDDDDDDDDD

Sequence (179 aa):
MLRGGSTLVTQLSTNYPDLTTIDFGENLIAEDDMFRFIVDLFKSLQGLSMRITPAYLDRVLPTLLHRSGPTLHLLRLCEMGFNQGQIRSTYIADILASCPHLKTFVALASPGMVKLFSNARLQELLCAGWACSGLEKMSISIEEITTAPTRESDTGRNGLGEITGFTEPGGVGLAVGSK

Secondary structure (DSSP, 8-state):
--TTHHHHHHHHHHH-TT--EEEEEEEEPPHHHHHHHHHHS-TT--EEEEEE-HHHHHHHHHHHHHHHGGG-SEEEEEES---TTS--THHHHHHHHH-TT--EEEEE--TTSPPSB-HHHHHHHHHT--S-TT--EEEE-B--S----------------------------------

InterPro domains:
  IPR032675 Leucine-rich repeat domain superfamily [G3DSA:3.80.10.10] (3-163)